Protein AF-A0A8H7BGX3-F1 (afdb_monomer)

Foldseek 3Di:
DDDDPDCPCPVPDPVNVVVVCVVPPCQVVADWDWDADPVGIDIDGDGDDDDPVCPVVVVCCVVVVQVVQQVVLVVCVVVPDAFEAEEEDAQDPDDLVVLLVVLQVSQVCCCVRNVHPFYAYQSHDDPPDDLVRTCPPPPPVSVVSHPGDYYSVD

Sequence (154 aa):
MVWKYTDLFDKKSAIAFGKWCANKVDFIAAHSKRRHGDSGKVSVRSLFVAKEQYIDDIAKKVLDYLPHYQLFVQNLKDEGYNIVGYARKSRKNENDESRIRLLQQMAMRLKERSLVDKIFVSPRANANELMVERDLTKNEDLLKQLSVDGDAQG

Organism: NCBI:txid679940

pLDDT: mean 85.39, std 13.91, range [34.66, 98.0]

Solvent-accessible surface area (backbone atoms only — not comparable to full-atom values): 9533 Å² total; per-residue (Å²): 135,87,83,78,92,71,67,94,58,69,94,53,51,72,65,58,50,51,56,53,43,72,76,74,39,73,71,66,70,39,71,73,45,81,42,81,52,101,92,43,81,42,83,44,64,69,72,93,70,84,55,75,94,46,48,64,59,50,52,47,52,64,66,47,45,58,62,54,50,38,50,52,48,49,53,43,41,75,75,69,50,83,45,74,33,77,48,74,31,56,80,61,95,68,56,66,69,61,50,49,55,51,52,44,51,49,50,50,49,35,41,75,58,59,66,35,78,41,36,31,40,32,78,67,35,54,90,86,57,53,65,89,68,32,57,78,68,77,58,59,80,61,51,77,76,40,97,57,76,38,36,66,74,98

Radius of gyration: 22.88 Å; Cα contacts (8 Å, |Δi|>4): 160; chains: 1; bounding box: 64×31×58 Å

Nearest PDB structures (foldseek):
  7lsw-assembly1_C  TM=2.817E-01  e=1.724E+00  Homo sapiens
  1efa-assembly1_B  TM=2.812E-01  e=6.939E+00  Escherichia coli

Mean predicted aligned error: 11.31 Å

Secondary structure (DSSP, 8-state):
-------TTTT--HHHHHHHHHHH-GGGGSPEEEEEETTEEEEEE------HHHHHHHHHHHHHHHHHHHHHHHHHHHTT---EEEEE--S-S--HHHHHHHHHHHHHHHHHHH--SEEEEETT--TTS-GGGTTSS--HHHHTTSSSSB-TT-

Structure (mmCIF, N/CA/C/O backbone):
data_AF-A0A8H7BGX3-F1
#
_entry.id   AF-A0A8H7BGX3-F1
#
loop_
_atom_site.group_PDB
_atom_site.id
_atom_site.type_symbol
_atom_site.label_atom_id
_atom_site.label_alt_id
_atom_site.label_comp_id
_atom_site.label_asym_id
_atom_site.label_entity_id
_atom_site.label_seq_id
_atom_site.pdbx_PDB_ins_code
_atom_site.Cartn_x
_atom_site.Cartn_y
_atom_site.Cartn_z
_atom_site.occupancy
_atom_site.B_iso_or_equiv
_atom_site.auth_seq_id
_atom_site.auth_comp_id
_atom_site.auth_asym_id
_atom_site.auth_atom_id
_atom_site.pdbx_PDB_model_num
ATOM 1 N N . MET A 1 1 ? 9.965 7.654 -34.696 1.00 34.66 1 MET A N 1
ATOM 2 C CA . MET A 1 1 ? 9.638 8.696 -33.699 1.00 34.66 1 MET A CA 1
ATOM 3 C C . MET A 1 1 ? 9.747 8.040 -32.330 1.00 34.66 1 MET A C 1
ATOM 5 O O . MET A 1 1 ? 8.957 7.154 -32.049 1.00 34.66 1 MET A O 1
ATOM 9 N N . VAL A 1 2 ? 10.791 8.340 -31.552 1.00 35.72 2 VAL A N 1
ATOM 10 C CA . VAL A 1 2 ? 11.011 7.711 -30.235 1.00 35.72 2 VAL A CA 1
ATOM 11 C C . VAL A 1 2 ? 10.202 8.491 -29.205 1.00 35.72 2 VAL A C 1
ATOM 13 O O . VAL A 1 2 ? 10.450 9.679 -29.009 1.00 35.72 2 VAL A O 1
ATOM 16 N N . TRP A 1 3 ? 9.216 7.848 -28.586 1.00 35.06 3 TRP A N 1
ATOM 17 C CA . TRP A 1 3 ? 8.398 8.471 -27.548 1.00 35.06 3 TRP A CA 1
ATOM 18 C C . TRP A 1 3 ? 9.224 8.572 -26.261 1.00 35.06 3 TRP A C 1
ATOM 20 O O . TRP A 1 3 ?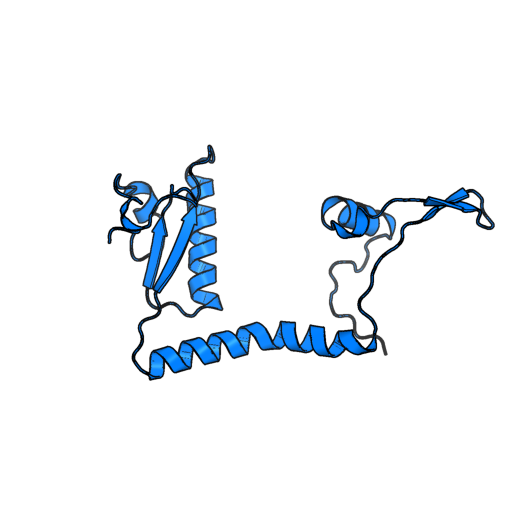 9.715 7.570 -25.742 1.00 35.06 3 TRP A O 1
ATOM 30 N N . LYS A 1 4 ? 9.434 9.796 -25.762 1.00 46.88 4 LYS A N 1
ATOM 31 C CA . LYS A 1 4 ? 10.085 10.023 -24.466 1.00 46.88 4 LYS A CA 1
ATOM 32 C C . LYS A 1 4 ? 9.066 9.779 -23.355 1.00 46.88 4 LYS A C 1
ATOM 34 O O . LYS A 1 4 ? 8.159 10.580 -23.168 1.00 46.88 4 LYS A O 1
ATOM 39 N N . TYR A 1 5 ? 9.248 8.699 -22.601 1.00 53.62 5 TYR A N 1
ATOM 40 C CA . TYR A 1 5 ? 8.380 8.337 -21.473 1.00 53.62 5 TYR A CA 1
ATOM 41 C C . TYR A 1 5 ? 8.696 9.094 -20.167 1.00 53.62 5 TYR A C 1
ATOM 43 O O . TYR A 1 5 ? 7.998 8.912 -19.176 1.00 53.62 5 TYR A O 1
ATOM 51 N N . THR A 1 6 ? 9.759 9.910 -20.127 1.00 54.81 6 THR A N 1
ATOM 52 C CA . THR A 1 6 ? 10.158 10.678 -18.934 1.00 54.81 6 THR A CA 1
ATOM 53 C C . THR A 1 6 ? 11.144 11.803 -19.278 1.00 54.81 6 THR A C 1
ATOM 55 O O . THR A 1 6 ? 11.994 11.639 -20.153 1.00 54.81 6 THR A O 1
ATOM 58 N N . ASP A 1 7 ? 11.070 12.913 -18.542 1.00 69.62 7 ASP A N 1
ATOM 59 C CA . ASP A 1 7 ? 11.972 14.077 -18.580 1.00 69.62 7 ASP A CA 1
ATOM 60 C C . ASP A 1 7 ? 13.032 14.058 -17.457 1.00 69.62 7 ASP A C 1
ATOM 62 O O . ASP A 1 7 ? 13.924 14.901 -17.420 1.00 69.62 7 ASP A O 1
ATOM 66 N N . LEU A 1 8 ? 12.978 13.060 -16.564 1.00 57.84 8 LEU A N 1
ATOM 67 C CA . LEU A 1 8 ? 13.847 12.868 -15.388 1.00 57.84 8 LEU A CA 1
ATOM 68 C C . LEU A 1 8 ? 15.364 13.054 -15.632 1.00 57.84 8 LEU A C 1
ATOM 70 O O . LEU A 1 8 ? 16.118 13.346 -14.696 1.00 57.84 8 LEU A O 1
ATOM 74 N N . PHE A 1 9 ? 15.827 12.885 -16.872 1.00 65.50 9 PHE A N 1
ATOM 75 C CA . PHE A 1 9 ? 17.230 13.045 -17.268 1.00 65.50 9 PHE A CA 1
ATOM 76 C C . PHE A 1 9 ? 17.457 14.074 -18.377 1.00 65.50 9 PHE A C 1
ATOM 78 O O . PHE A 1 9 ? 18.580 14.192 -18.874 1.00 65.50 9 PHE A O 1
ATOM 85 N N . ASP A 1 10 ? 16.442 14.858 -18.736 1.00 70.44 10 ASP A N 1
ATOM 86 C CA . ASP A 1 10 ? 16.641 15.979 -19.640 1.00 70.44 10 ASP A CA 1
ATOM 87 C C . ASP A 1 10 ? 17.635 16.964 -19.002 1.00 70.44 10 ASP A C 1
ATOM 89 O O . ASP A 1 10 ? 17.566 17.298 -17.819 1.00 70.44 10 ASP A O 1
ATOM 93 N N . LYS A 1 11 ? 18.630 17.383 -19.792 1.00 76.94 11 LYS A N 1
ATOM 94 C CA . LYS A 1 11 ? 19.753 18.245 -19.374 1.00 76.94 11 LYS A CA 1
ATOM 95 C C . LYS A 1 11 ? 20.728 17.627 -18.356 1.00 76.94 11 LYS A C 1
ATOM 97 O O . LYS A 1 11 ? 21.623 18.331 -17.888 1.00 76.94 11 LYS A O 1
ATOM 102 N N . LYS A 1 12 ? 20.633 16.332 -18.026 1.00 74.62 12 LYS A N 1
ATOM 103 C CA . LYS A 1 12 ? 21.676 15.659 -17.230 1.00 74.62 12 LYS A CA 1
ATOM 104 C C . LYS A 1 12 ? 22.802 15.145 -18.118 1.00 74.62 12 LYS A C 1
ATOM 106 O O . LYS A 1 12 ? 22.571 14.553 -19.167 1.00 74.62 12 LYS A O 1
ATOM 111 N N . SER A 1 13 ? 24.041 15.333 -17.667 1.00 79.50 13 SER A N 1
ATOM 112 C CA . SER A 1 13 ? 25.196 14.732 -18.331 1.00 79.50 13 SER A CA 1
ATOM 113 C C . SER A 1 13 ? 25.192 13.211 -18.153 1.00 79.50 13 SER A C 1
ATOM 115 O O . SER A 1 13 ? 24.723 12.691 -17.135 1.00 79.50 13 SER A O 1
ATOM 117 N N . ALA A 1 14 ? 25.790 12.492 -19.105 1.00 71.88 14 ALA A N 1
ATOM 118 C CA . ALA A 1 14 ? 25.969 11.041 -19.016 1.00 71.88 14 ALA A CA 1
ATOM 119 C C . ALA A 1 14 ? 26.675 10.616 -17.710 1.00 71.88 14 ALA A C 1
ATOM 121 O O . ALA A 1 14 ? 26.354 9.586 -17.122 1.00 71.88 14 ALA A O 1
ATOM 122 N N . ILE A 1 15 ? 27.585 11.455 -17.202 1.00 73.81 15 ILE A N 1
ATOM 123 C CA . ILE A 1 15 ? 28.288 11.243 -15.929 1.00 73.81 15 ILE A CA 1
ATOM 124 C C . ILE A 1 15 ? 27.316 11.314 -14.743 1.00 73.81 15 ILE A C 1
ATOM 126 O O . ILE A 1 15 ? 27.363 10.467 -13.850 1.00 73.81 15 ILE A O 1
ATOM 130 N N . ALA A 1 16 ? 26.429 12.312 -14.717 1.00 75.56 16 ALA A N 1
ATOM 131 C CA . ALA A 1 16 ? 25.437 12.464 -13.654 1.00 75.56 16 ALA A CA 1
ATOM 132 C C . ALA A 1 16 ? 24.422 11.311 -13.661 1.00 75.56 16 ALA A C 1
ATOM 134 O O . ALA A 1 16 ? 24.071 10.796 -12.598 1.00 75.56 16 ALA A O 1
ATOM 135 N N . PHE A 1 17 ? 24.006 10.869 -14.851 1.00 75.62 17 PHE A N 1
ATOM 136 C CA . PHE A 1 17 ? 23.173 9.679 -15.018 1.00 75.62 17 PHE A CA 1
ATOM 137 C C . PHE A 1 17 ? 23.876 8.418 -14.498 1.00 75.62 17 PHE A C 1
ATOM 139 O O . PHE A 1 17 ? 23.301 7.689 -13.693 1.00 75.62 17 PHE A O 1
ATOM 146 N N . GLY A 1 18 ? 25.145 8.206 -14.867 1.00 69.94 18 GLY A N 1
ATOM 147 C CA . GLY A 1 18 ? 25.945 7.069 -14.403 1.00 69.94 18 GLY A CA 1
ATOM 148 C C . GLY A 1 18 ? 26.108 7.022 -12.880 1.00 69.94 18 GLY A C 1
ATOM 149 O O . GLY A 1 18 ? 25.961 5.960 -12.278 1.00 69.94 18 GLY A O 1
ATOM 150 N N . LYS A 1 19 ? 26.331 8.176 -12.233 1.00 76.19 19 LYS A N 1
ATOM 151 C CA . LYS A 1 19 ? 26.385 8.277 -10.762 1.00 76.19 19 LYS A CA 1
ATOM 152 C C . LYS A 1 19 ? 25.042 7.964 -10.098 1.00 76.19 19 LYS A C 1
ATOM 154 O O . LYS A 1 19 ? 25.017 7.293 -9.072 1.00 76.19 19 LYS A O 1
ATOM 159 N N . TRP A 1 20 ? 23.932 8.443 -10.663 1.00 78.25 20 TRP A N 1
ATOM 160 C CA . TRP A 1 20 ? 22.590 8.151 -10.146 1.00 78.25 20 TRP A CA 1
ATOM 161 C C . TRP A 1 20 ? 22.282 6.652 -10.223 1.00 78.25 20 TRP A C 1
ATOM 163 O O . TRP A 1 20 ? 21.890 6.036 -9.234 1.00 78.25 20 TRP A O 1
ATOM 173 N N . CYS A 1 21 ? 22.564 6.069 -11.384 1.00 67.31 21 CYS A N 1
ATOM 174 C CA . CYS A 1 21 ? 22.440 4.654 -11.686 1.00 67.31 21 CYS A CA 1
ATOM 175 C C . CYS A 1 21 ? 23.218 3.765 -10.698 1.00 67.31 21 CYS A C 1
ATOM 177 O O . CYS A 1 21 ? 22.651 2.841 -10.118 1.00 67.31 21 CYS A O 1
ATOM 179 N N . ALA A 1 22 ? 24.489 4.086 -10.436 1.00 66.50 22 ALA A N 1
ATOM 180 C CA . ALA A 1 22 ? 25.347 3.326 -9.523 1.00 66.50 22 ALA A CA 1
ATOM 181 C C . ALA A 1 22 ? 24.827 3.247 -8.075 1.00 66.50 22 ALA A C 1
ATOM 183 O O . ALA A 1 22 ? 25.159 2.304 -7.366 1.00 66.50 22 ALA A O 1
ATOM 184 N N . ASN A 1 23 ? 24.009 4.210 -7.641 1.00 67.12 23 ASN A N 1
ATOM 185 C CA . ASN A 1 23 ? 23.514 4.286 -6.264 1.00 67.12 23 ASN A CA 1
ATOM 186 C C . ASN A 1 23 ? 22.107 3.701 -6.072 1.00 67.12 23 ASN A C 1
ATOM 188 O O . ASN A 1 23 ? 21.634 3.631 -4.937 1.00 67.12 23 ASN A O 1
ATOM 192 N N . LYS A 1 24 ? 21.388 3.388 -7.156 1.00 66.56 24 LYS A N 1
ATOM 193 C CA . LYS A 1 24 ? 19.946 3.094 -7.096 1.00 66.56 24 LYS A CA 1
ATOM 194 C C . LYS A 1 24 ? 19.513 1.845 -7.849 1.00 66.56 24 LYS A C 1
ATOM 196 O O . LYS A 1 24 ? 18.344 1.487 -7.753 1.00 66.56 24 LYS A O 1
ATOM 201 N N . VAL A 1 25 ? 20.409 1.213 -8.603 1.00 64.12 25 VAL A N 1
ATOM 202 C CA . VAL A 1 25 ? 20.014 0.218 -9.596 1.00 64.12 25 VAL A CA 1
ATOM 203 C C . VAL A 1 25 ? 20.898 -1.029 -9.523 1.00 64.12 25 VAL A C 1
ATOM 205 O O . VAL A 1 25 ? 22.012 -1.050 -10.046 1.00 64.12 25 VAL A O 1
ATOM 208 N N . ASP A 1 26 ? 20.377 -2.094 -8.910 1.00 59.84 26 ASP A N 1
ATOM 209 C CA . ASP A 1 26 ? 21.125 -3.331 -8.631 1.00 59.84 26 ASP A CA 1
ATOM 210 C C . ASP A 1 26 ? 21.594 -4.077 -9.888 1.00 59.84 26 ASP A C 1
ATOM 212 O O . ASP A 1 26 ? 22.623 -4.748 -9.856 1.00 59.84 26 ASP A O 1
ATOM 216 N N . PHE A 1 27 ? 20.936 -3.915 -11.042 1.00 59.03 27 PHE A N 1
ATOM 217 C CA . PHE A 1 27 ? 21.410 -4.544 -12.284 1.00 59.03 27 PHE A CA 1
ATOM 218 C C . PHE A 1 27 ? 22.743 -3.963 -12.793 1.00 59.03 27 PHE A C 1
ATOM 220 O O . PHE A 1 27 ? 23.384 -4.541 -13.669 1.00 59.03 27 PHE A O 1
ATOM 227 N N . ILE A 1 28 ? 23.204 -2.845 -12.221 1.00 57.41 28 ILE A N 1
ATOM 228 C CA . ILE A 1 28 ? 24.523 -2.262 -12.491 1.00 57.41 28 ILE A CA 1
ATOM 229 C C . ILE A 1 28 ? 25.610 -2.910 -11.625 1.00 57.41 28 ILE A C 1
ATOM 231 O O . ILE A 1 28 ? 26.793 -2.755 -11.934 1.00 57.41 28 ILE A O 1
ATOM 235 N N . ALA A 1 29 ? 25.249 -3.713 -10.619 1.00 59.50 29 ALA A N 1
ATOM 236 C CA . ALA A 1 29 ? 26.184 -4.552 -9.869 1.00 59.50 29 ALA A CA 1
ATOM 237 C C . ALA A 1 29 ? 26.754 -5.722 -10.699 1.00 59.50 29 ALA A C 1
ATOM 239 O O . ALA A 1 29 ? 27.631 -6.442 -10.222 1.00 59.50 29 ALA A O 1
ATOM 240 N N . ALA A 1 30 ? 26.309 -5.900 -11.951 1.00 65.56 30 ALA A N 1
ATOM 241 C CA . ALA A 1 30 ? 26.897 -6.856 -12.880 1.00 65.56 30 ALA A CA 1
ATOM 242 C C . ALA A 1 30 ? 28.424 -6.672 -12.987 1.00 65.56 30 ALA A C 1
ATOM 244 O O . ALA A 1 30 ? 28.933 -5.552 -13.135 1.00 65.56 30 ALA A O 1
ATOM 245 N N . HIS A 1 31 ? 29.163 -7.786 -12.921 1.00 64.88 31 HIS A N 1
ATOM 246 C CA . HIS A 1 31 ? 30.625 -7.781 -12.925 1.00 64.88 31 HIS A CA 1
ATOM 247 C C . HIS A 1 31 ? 31.190 -6.978 -14.105 1.00 64.88 31 HIS A C 1
ATOM 249 O O . HIS A 1 31 ? 30.857 -7.203 -15.271 1.00 64.88 31 HIS A O 1
ATOM 255 N N . SER A 1 32 ? 32.086 -6.043 -13.783 1.00 72.12 32 SER A N 1
ATOM 256 C CA . SER A 1 32 ? 32.795 -5.237 -14.779 1.00 72.12 32 SER A CA 1
ATOM 257 C C . SER A 1 32 ? 33.939 -6.039 -15.393 1.00 72.12 32 SER A C 1
ATOM 259 O O . SER A 1 32 ? 34.708 -6.669 -14.671 1.00 72.12 32 SER A O 1
ATOM 261 N N . LYS A 1 33 ? 34.094 -5.980 -16.716 1.00 76.69 33 LYS A N 1
ATOM 262 C CA . LYS A 1 33 ? 35.244 -6.527 -17.451 1.00 76.69 33 LYS A CA 1
ATOM 263 C C . LYS A 1 33 ? 35.967 -5.388 -18.168 1.00 76.69 33 LYS A C 1
ATOM 265 O O . LYS A 1 33 ? 35.335 -4.423 -18.580 1.00 76.69 33 LYS A O 1
ATOM 270 N N . ARG A 1 34 ? 37.290 -5.472 -18.334 1.00 77.19 34 ARG A N 1
ATOM 271 C CA . ARG A 1 34 ? 38.040 -4.499 -19.150 1.00 77.19 34 ARG A CA 1
ATOM 272 C C . ARG A 1 34 ? 38.090 -4.972 -20.602 1.00 77.19 34 ARG A C 1
ATOM 274 O O . ARG A 1 34 ? 38.438 -6.122 -20.850 1.00 77.19 34 ARG A O 1
ATOM 281 N N . ARG A 1 35 ? 37.775 -4.087 -21.547 1.00 77.31 35 ARG A N 1
ATOM 282 C CA . ARG A 1 35 ? 37.972 -4.292 -22.990 1.00 77.31 35 ARG A CA 1
ATOM 283 C C . ARG A 1 35 ? 38.894 -3.211 -23.547 1.00 77.31 35 ARG A C 1
ATOM 285 O O . ARG A 1 35 ? 38.913 -2.096 -23.039 1.00 77.31 35 ARG A O 1
ATOM 292 N N . HIS A 1 36 ? 39.678 -3.551 -24.564 1.00 69.75 36 HIS A N 1
ATOM 293 C CA . HIS A 1 36 ? 40.451 -2.566 -25.320 1.00 69.75 36 HIS A CA 1
ATOM 294 C C . HIS A 1 36 ? 39.533 -1.940 -26.376 1.00 69.75 36 HIS A C 1
ATOM 296 O O . HIS A 1 36 ? 38.865 -2.679 -27.096 1.00 69.75 36 HIS A O 1
ATOM 302 N N . GLY A 1 37 ? 39.459 -0.614 -26.419 1.00 70.00 37 GLY A N 1
ATOM 303 C CA . GLY A 1 37 ? 38.850 0.150 -27.508 1.00 70.00 37 GLY A CA 1
ATOM 304 C C . GLY A 1 37 ? 39.894 1.039 -28.185 1.00 70.00 37 GLY A C 1
ATOM 305 O O . GLY A 1 37 ? 41.037 1.095 -27.729 1.00 70.00 37 GLY A O 1
ATOM 306 N N . ASP A 1 38 ? 39.490 1.759 -29.231 1.00 71.06 38 ASP A N 1
ATOM 307 C CA . ASP A 1 38 ? 40.386 2.591 -30.058 1.00 71.06 38 ASP A CA 1
ATOM 308 C C . ASP A 1 38 ? 41.128 3.687 -29.274 1.00 71.06 38 ASP A C 1
ATOM 310 O O . ASP A 1 38 ? 42.215 4.107 -29.656 1.00 71.06 38 ASP A O 1
ATOM 314 N N . SER A 1 39 ? 40.573 4.127 -28.143 1.00 73.00 39 SER A N 1
ATOM 315 C CA . SER A 1 39 ? 41.142 5.147 -27.253 1.00 73.00 39 SER A CA 1
ATOM 316 C C . SER A 1 39 ? 41.747 4.577 -25.957 1.00 73.00 39 SER A C 1
ATOM 318 O O . SER A 1 39 ? 42.047 5.327 -25.027 1.00 73.00 39 SER A O 1
ATOM 320 N N . GLY A 1 40 ? 41.939 3.253 -25.877 1.00 77.81 40 GLY A N 1
ATOM 321 C CA . GLY A 1 40 ? 42.574 2.559 -24.753 1.00 77.81 40 GLY A CA 1
ATOM 322 C C . GLY A 1 40 ? 41.658 1.578 -24.009 1.00 77.81 40 GLY A C 1
ATOM 323 O O . GLY A 1 40 ? 40.630 1.125 -24.509 1.00 77.81 40 GLY A O 1
ATOM 324 N N . LYS A 1 41 ? 42.044 1.187 -22.786 1.00 76.75 41 LYS A N 1
ATOM 325 C CA . LYS A 1 41 ? 41.288 0.207 -21.980 1.00 76.75 41 LYS A CA 1
ATOM 326 C C . LYS A 1 41 ? 40.044 0.849 -21.355 1.00 76.75 41 LYS A C 1
ATOM 328 O O . LYS A 1 41 ? 40.164 1.660 -20.442 1.00 76.75 41 LYS A O 1
ATOM 333 N N . VAL A 1 42 ? 38.861 0.397 -21.765 1.00 80.06 42 VAL A N 1
ATOM 334 C CA . VAL A 1 42 ? 37.558 0.838 -21.247 1.00 80.06 42 VAL A CA 1
ATOM 335 C C . VAL A 1 42 ? 36.937 -0.257 -20.369 1.00 80.06 42 VAL A C 1
ATOM 337 O O . VAL A 1 42 ? 37.048 -1.454 -20.647 1.00 80.06 42 VAL A O 1
ATOM 340 N N . SER A 1 43 ? 36.296 0.139 -19.269 1.00 77.88 43 SER A N 1
ATOM 341 C CA . SER A 1 43 ? 35.531 -0.769 -18.404 1.00 77.88 43 SER A CA 1
ATOM 342 C C . SER A 1 43 ? 34.125 -0.971 -18.971 1.00 77.88 43 SER A C 1
ATOM 344 O O . SER A 1 43 ? 33.425 0.004 -19.228 1.00 77.88 43 SER A O 1
ATOM 346 N N . VAL A 1 44 ? 33.704 -2.222 -19.154 1.00 76.69 44 VAL A N 1
ATOM 347 C CA . VAL A 1 44 ? 32.393 -2.603 -19.702 1.00 76.69 44 VAL A CA 1
ATOM 348 C C . VAL A 1 44 ? 31.635 -3.516 -18.734 1.00 76.69 44 VAL A C 1
ATOM 350 O O . VAL A 1 44 ? 32.244 -4.241 -17.947 1.00 76.69 44 VAL A O 1
ATOM 353 N N . ARG A 1 45 ? 30.299 -3.505 -18.793 1.00 74.25 45 ARG A N 1
ATOM 354 C CA . ARG A 1 45 ? 29.405 -4.374 -18.003 1.00 74.25 45 ARG A CA 1
ATOM 355 C C . ARG A 1 45 ? 28.363 -5.007 -18.916 1.00 74.25 45 ARG A C 1
ATOM 357 O O . ARG A 1 45 ? 27.948 -4.392 -19.893 1.00 74.25 45 ARG A O 1
ATOM 364 N N . SER A 1 46 ? 27.957 -6.234 -18.608 1.00 72.81 46 SER A N 1
ATOM 365 C CA . SER A 1 46 ? 26.834 -6.885 -19.288 1.00 72.81 46 SER A CA 1
ATOM 366 C C . SER A 1 46 ? 25.535 -6.476 -18.605 1.00 72.81 46 SER A C 1
ATOM 368 O O . SER A 1 46 ? 25.427 -6.602 -17.388 1.00 72.81 46 SER A O 1
ATOM 370 N N . LEU A 1 47 ? 24.576 -5.977 -19.380 1.00 70.88 47 LEU A N 1
ATOM 371 C CA . LEU A 1 47 ? 23.253 -5.593 -18.898 1.00 70.88 47 LEU A CA 1
ATOM 372 C C . LEU A 1 47 ? 22.210 -6.462 -19.595 1.00 70.88 47 LEU A C 1
ATOM 374 O O . LEU A 1 47 ? 22.255 -6.626 -20.814 1.00 70.88 47 LEU A O 1
ATOM 378 N N . PHE A 1 48 ? 21.269 -6.997 -18.823 1.00 74.50 48 PHE A N 1
ATOM 379 C CA . PHE A 1 48 ? 20.077 -7.624 -19.376 1.00 74.50 48 PHE A CA 1
ATOM 380 C C . PHE A 1 48 ? 19.037 -6.533 -19.594 1.00 74.50 48 PHE A C 1
ATOM 382 O O . PHE A 1 48 ? 18.633 -5.857 -18.650 1.00 74.50 48 PHE A O 1
ATOM 389 N N . VAL A 1 49 ? 18.636 -6.344 -20.845 1.00 79.75 49 VAL A N 1
ATOM 390 C CA . VAL A 1 49 ? 17.603 -5.382 -21.231 1.00 79.75 49 VAL A CA 1
ATOM 391 C C . VAL A 1 49 ? 16.389 -6.172 -21.705 1.00 79.75 49 VAL A C 1
ATOM 393 O O . VAL A 1 49 ? 16.539 -7.221 -22.338 1.00 79.75 49 VAL A O 1
ATOM 396 N N . ALA A 1 50 ? 15.188 -5.693 -21.376 1.00 80.81 50 ALA A N 1
ATOM 397 C CA . ALA A 1 50 ? 13.963 -6.256 -21.926 1.00 80.81 50 ALA A CA 1
ATOM 398 C C . ALA A 1 50 ? 14.032 -6.208 -23.461 1.00 80.81 50 ALA A C 1
ATOM 400 O O . ALA A 1 50 ? 14.395 -5.182 -24.035 1.00 80.81 50 ALA A O 1
ATOM 401 N N . LYS A 1 51 ? 13.719 -7.325 -24.127 1.00 85.38 51 LYS A N 1
ATOM 402 C CA . LYS A 1 51 ? 13.684 -7.359 -25.596 1.00 85.38 51 LYS A CA 1
ATOM 403 C C . LYS A 1 51 ? 12.607 -6.393 -26.090 1.00 85.38 51 LYS A C 1
ATOM 405 O O . LYS A 1 51 ? 11.538 -6.349 -25.487 1.00 85.38 51 LYS A O 1
ATOM 410 N N . GLU A 1 52 ? 12.863 -5.692 -27.195 1.00 90.44 52 GLU A N 1
ATOM 411 C CA . GLU A 1 52 ? 11.943 -4.683 -27.754 1.00 90.44 52 GLU A CA 1
ATOM 412 C C . GLU A 1 52 ? 10.514 -5.209 -27.911 1.00 90.44 52 GLU A C 1
ATOM 414 O O . GLU A 1 52 ? 9.570 -4.558 -27.479 1.00 90.44 52 GLU A O 1
ATOM 419 N N . GLN A 1 53 ? 10.371 -6.447 -28.391 1.00 91.75 53 GLN A N 1
ATOM 420 C CA . GLN A 1 53 ? 9.087 -7.142 -28.544 1.00 91.75 53 GLN A CA 1
ATOM 421 C C . GLN A 1 53 ? 8.245 -7.272 -27.257 1.00 91.75 53 GLN A C 1
ATOM 423 O O . GLN A 1 53 ? 7.068 -7.601 -27.343 1.00 91.75 53 GLN A O 1
ATOM 428 N N . TYR A 1 54 ? 8.827 -7.063 -26.070 1.00 89.75 54 TYR A N 1
ATOM 429 C CA . TYR A 1 54 ? 8.126 -7.124 -24.782 1.00 89.75 54 TYR A CA 1
ATOM 430 C C . TYR A 1 54 ? 7.928 -5.754 -24.126 1.00 89.75 54 TYR A C 1
ATOM 432 O O . TYR A 1 54 ? 7.222 -5.674 -23.124 1.00 89.75 54 TYR A O 1
ATOM 440 N N . ILE A 1 55 ? 8.550 -4.687 -24.639 1.00 89.44 55 ILE A N 1
ATOM 441 C CA . ILE A 1 55 ? 8.513 -3.366 -23.992 1.00 89.44 55 ILE A CA 1
ATOM 442 C C . ILE A 1 55 ? 7.078 -2.843 -23.921 1.00 89.44 55 ILE A C 1
ATOM 444 O O . ILE A 1 55 ? 6.643 -2.430 -22.847 1.00 89.44 55 ILE A O 1
ATOM 448 N N . ASP A 1 56 ? 6.336 -2.926 -25.024 1.00 91.06 56 ASP A N 1
ATOM 449 C CA . ASP A 1 56 ? 4.968 -2.406 -25.099 1.00 91.06 56 ASP A CA 1
ATOM 450 C C . ASP A 1 56 ? 4.006 -3.181 -24.187 1.00 91.06 56 ASP A C 1
ATOM 452 O O . ASP A 1 56 ? 3.198 -2.577 -23.482 1.00 91.06 56 ASP A O 1
ATOM 456 N N . ASP A 1 57 ? 4.128 -4.511 -24.129 1.00 92.31 57 ASP A N 1
ATOM 457 C CA . ASP A 1 57 ? 3.323 -5.353 -23.232 1.00 92.31 57 ASP A CA 1
ATOM 458 C C . ASP A 1 57 ? 3.622 -5.056 -21.755 1.00 92.31 57 ASP A C 1
ATOM 460 O O . ASP A 1 57 ? 2.707 -4.929 -20.940 1.00 92.31 57 ASP A O 1
ATOM 464 N N . ILE A 1 58 ? 4.900 -4.881 -21.401 1.00 89.75 58 ILE A N 1
ATOM 465 C CA . ILE A 1 58 ? 5.300 -4.495 -20.042 1.00 89.75 58 ILE A CA 1
ATOM 466 C C . ILE A 1 58 ? 4.747 -3.109 -19.698 1.00 89.75 58 ILE A C 1
ATOM 468 O O . ILE A 1 58 ? 4.164 -2.939 -18.627 1.00 89.75 58 ILE A O 1
ATOM 472 N N . ALA A 1 59 ? 4.905 -2.128 -20.591 1.00 91.94 59 ALA A N 1
ATOM 473 C CA . ALA A 1 59 ? 4.408 -0.772 -20.381 1.00 91.94 59 ALA A CA 1
ATOM 474 C C . ALA A 1 59 ? 2.889 -0.770 -20.177 1.00 91.94 59 ALA A C 1
ATOM 476 O O . ALA A 1 59 ? 2.401 -0.187 -19.209 1.00 91.94 59 ALA A O 1
ATOM 477 N N . LYS A 1 60 ? 2.158 -1.503 -21.024 1.00 93.25 60 LYS A N 1
ATOM 478 C CA . LYS A 1 60 ? 0.713 -1.683 -20.898 1.00 93.25 60 LYS A CA 1
ATOM 479 C C . LYS A 1 60 ? 0.337 -2.294 -19.549 1.00 93.25 60 LYS A C 1
ATOM 481 O O . LYS A 1 60 ? -0.467 -1.718 -18.830 1.00 93.25 60 LYS A O 1
ATOM 486 N N . LYS A 1 61 ? 0.969 -3.400 -19.146 1.00 93.00 61 LYS A N 1
ATOM 487 C CA . LYS A 1 61 ? 0.707 -4.041 -17.844 1.00 93.00 61 LYS A CA 1
ATOM 488 C C . LYS A 1 61 ? 0.954 -3.106 -16.661 1.00 93.00 61 LYS A C 1
ATOM 490 O O . LYS A 1 61 ? 0.199 -3.148 -15.696 1.00 93.00 61 LYS A O 1
ATOM 495 N N . VAL A 1 62 ? 1.991 -2.269 -16.720 1.00 92.25 62 VAL A N 1
ATOM 496 C CA . VAL A 1 62 ? 2.287 -1.286 -15.665 1.00 92.25 62 VAL A CA 1
ATOM 497 C C . VAL A 1 62 ? 1.202 -0.212 -15.585 1.00 92.25 62 VAL A C 1
ATOM 499 O O . VAL A 1 62 ? 0.769 0.120 -14.481 1.00 92.25 62 VAL A O 1
ATOM 502 N N . LEU A 1 63 ? 0.764 0.318 -16.731 1.00 93.69 63 LEU A N 1
ATOM 503 C CA . LEU A 1 63 ? -0.276 1.348 -16.800 1.00 93.69 63 LEU A CA 1
ATOM 504 C C . LEU A 1 63 ? -1.644 0.805 -16.371 1.00 93.69 63 LEU A C 1
ATOM 506 O O . LEU A 1 63 ? -2.341 1.441 -15.582 1.00 93.69 63 LEU A O 1
ATOM 510 N N . ASP A 1 64 ? -1.981 -0.398 -16.827 1.00 94.69 64 ASP A N 1
ATOM 511 C CA . ASP A 1 64 ? -3.289 -1.016 -16.619 1.00 94.69 64 ASP A CA 1
ATOM 512 C C . ASP A 1 64 ? -3.441 -1.629 -15.215 1.00 94.69 64 ASP A C 1
ATOM 514 O O . ASP A 1 64 ? -4.561 -1.830 -14.746 1.00 94.69 64 ASP A O 1
ATOM 518 N N . TYR A 1 65 ? -2.336 -1.910 -14.507 1.00 95.06 65 TYR A N 1
ATOM 519 C CA . TYR A 1 65 ? -2.372 -2.568 -13.195 1.00 95.06 65 TYR A CA 1
ATOM 520 C C . TYR A 1 65 ? -3.251 -1.828 -12.183 1.00 95.06 65 TYR A C 1
ATOM 522 O O . TYR A 1 65 ? -4.096 -2.443 -11.534 1.00 95.06 65 TYR A O 1
ATOM 530 N N . LEU A 1 66 ? -3.038 -0.517 -12.010 1.00 94.81 66 LEU A N 1
ATOM 531 C CA . LEU A 1 66 ? -3.739 0.239 -10.972 1.00 94.81 66 LEU A CA 1
ATOM 532 C C . LEU A 1 66 ? -5.243 0.377 -11.274 1.00 94.81 66 LEU A C 1
ATOM 534 O O . LEU A 1 66 ? -6.021 0.039 -10.380 1.00 94.81 66 LEU A O 1
ATOM 538 N N . PRO A 1 67 ? -5.672 0.786 -12.487 1.00 96.88 67 PRO A N 1
ATOM 539 C CA . PRO A 1 67 ? -7.090 0.827 -12.838 1.00 96.88 67 PRO A CA 1
ATOM 540 C C . PRO A 1 67 ? -7.786 -0.530 -12.690 1.00 96.88 67 PRO A C 1
ATOM 542 O O . PRO A 1 67 ? -8.861 -0.603 -12.100 1.00 96.88 67 PRO A O 1
ATOM 545 N N . HIS A 1 68 ? -7.167 -1.620 -13.161 1.00 97.25 68 HIS A N 1
ATOM 546 C CA . HIS A 1 68 ? -7.757 -2.956 -13.039 1.00 97.25 68 HIS A CA 1
ATOM 547 C C . HIS A 1 68 ? -7.873 -3.414 -11.585 1.00 97.25 68 HIS A C 1
ATOM 549 O O . HIS A 1 68 ? -8.886 -3.994 -11.202 1.00 97.25 68 HIS A O 1
ATOM 555 N N . TYR A 1 69 ? -6.861 -3.137 -10.761 1.00 96.62 69 TYR A N 1
ATOM 556 C CA . TYR A 1 69 ? -6.906 -3.472 -9.343 1.00 96.62 69 TYR A CA 1
ATOM 557 C C . TYR A 1 69 ? -7.986 -2.675 -8.598 1.00 96.62 69 TYR A C 1
ATOM 559 O O . TYR A 1 69 ? -8.727 -3.247 -7.805 1.00 96.62 69 TYR A O 1
ATOM 567 N N . GLN A 1 70 ? -8.126 -1.378 -8.879 1.00 97.19 70 GLN A N 1
ATOM 568 C CA . GLN A 1 70 ? -9.188 -0.559 -8.288 1.00 97.19 70 GLN A CA 1
ATOM 569 C C . GLN A 1 70 ? -10.582 -1.023 -8.723 1.00 97.19 70 GLN A C 1
ATOM 571 O O . GLN A 1 70 ? -11.474 -1.094 -7.882 1.00 97.19 70 GLN A O 1
ATOM 576 N N . LEU A 1 71 ? -10.761 -1.395 -9.996 1.00 97.75 71 LEU A N 1
ATOM 577 C CA . LEU A 1 71 ? -12.017 -1.963 -10.491 1.00 97.75 71 LEU A CA 1
ATOM 578 C C . LEU A 1 71 ? -12.359 -3.277 -9.780 1.00 97.75 71 LEU A C 1
ATOM 580 O O . LEU A 1 71 ? -13.491 -3.468 -9.353 1.00 97.75 71 LEU A O 1
ATOM 584 N N . PHE A 1 72 ? -11.374 -4.159 -9.597 1.00 97.25 72 PHE A N 1
ATOM 585 C CA . PHE A 1 72 ? -11.553 -5.390 -8.829 1.00 97.25 72 PHE A CA 1
ATOM 586 C C . PHE A 1 72 ? -12.020 -5.110 -7.393 1.00 97.25 72 PHE A C 1
ATOM 588 O O . PHE A 1 72 ? -12.982 -5.719 -6.933 1.00 97.25 72 PHE A O 1
ATOM 595 N N . VAL A 1 73 ? -11.379 -4.165 -6.699 1.00 97.62 73 VAL A N 1
ATOM 596 C CA . VAL A 1 73 ? -11.785 -3.778 -5.340 1.00 97.62 73 VAL A CA 1
ATOM 597 C C . VAL A 1 73 ? -13.197 -3.190 -5.323 1.00 97.62 73 VAL A C 1
ATOM 599 O O . VAL A 1 73 ? 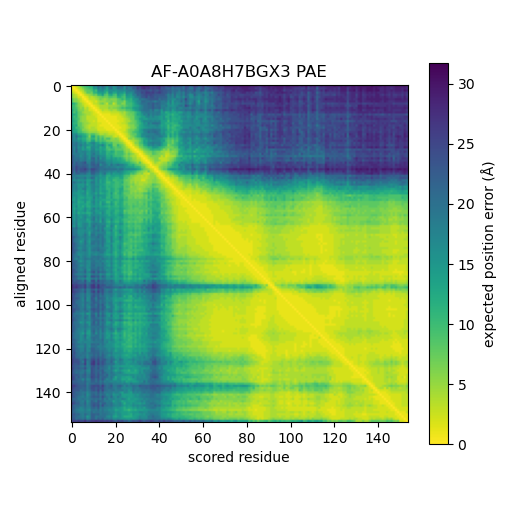-13.966 -3.499 -4.418 1.00 97.62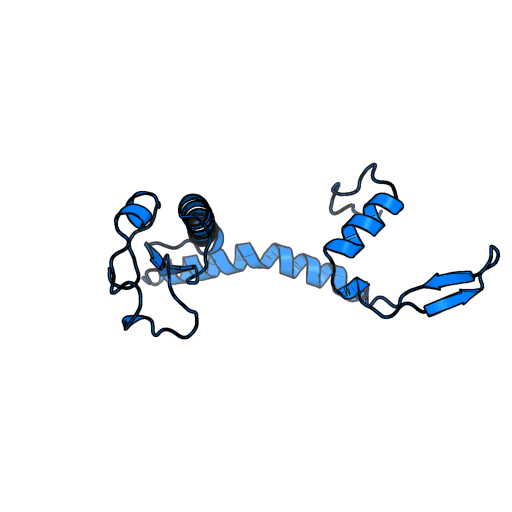 73 VAL A O 1
ATOM 602 N N . GLN A 1 74 ? -13.554 -2.362 -6.306 1.00 97.69 74 GLN A N 1
ATOM 603 C CA . GLN A 1 74 ? -14.896 -1.788 -6.391 1.00 97.69 74 GLN A CA 1
ATOM 604 C C . GLN A 1 74 ? -15.960 -2.875 -6.582 1.00 97.69 74 GLN A C 1
ATOM 606 O O . GLN A 1 74 ? -16.958 -2.859 -5.873 1.00 97.69 74 GLN A O 1
ATOM 611 N N . ASN A 1 75 ? -15.709 -3.864 -7.443 1.00 98.00 75 ASN A N 1
ATOM 612 C CA . ASN A 1 75 ? -16.628 -4.989 -7.632 1.00 98.00 75 ASN A CA 1
ATOM 613 C C . ASN A 1 75 ? -16.849 -5.769 -6.325 1.00 98.00 75 ASN A C 1
ATOM 615 O O . ASN A 1 75 ? -17.982 -6.112 -6.006 1.00 98.00 75 ASN A O 1
ATOM 619 N N . LEU A 1 76 ? -15.797 -5.986 -5.522 1.00 97.62 76 LEU A N 1
ATOM 620 C CA . LEU A 1 76 ? -15.948 -6.604 -4.197 1.00 97.62 76 LEU A CA 1
ATOM 621 C C . LEU A 1 76 ? -16.857 -5.773 -3.281 1.00 97.62 76 LEU A C 1
ATOM 623 O O . LEU A 1 76 ? -17.676 -6.321 -2.547 1.00 97.62 76 LEU A O 1
ATOM 627 N N . LYS A 1 77 ? -16.745 -4.445 -3.318 1.00 97.44 77 LYS A N 1
ATOM 628 C CA . LYS A 1 77 ? -17.634 -3.576 -2.537 1.00 97.44 77 LYS A CA 1
ATOM 629 C C . LYS A 1 77 ? -19.076 -3.642 -3.013 1.00 97.44 77 LYS A C 1
ATOM 631 O O . LYS A 1 77 ? -19.981 -3.671 -2.183 1.00 97.44 77 LYS A O 1
ATOM 636 N N . ASP A 1 78 ? -19.284 -3.698 -4.322 1.00 97.75 78 ASP A N 1
ATOM 637 C CA . ASP A 1 78 ? -20.613 -3.810 -4.924 1.00 97.75 78 ASP A CA 1
ATOM 638 C C . ASP A 1 78 ? -21.274 -5.161 -4.575 1.00 97.75 78 ASP A C 1
ATOM 640 O O . ASP A 1 78 ? -22.491 -5.238 -4.416 1.00 97.75 78 ASP A O 1
ATOM 644 N N . GLU A 1 79 ? -20.473 -6.209 -4.354 1.00 97.88 79 GLU A N 1
ATOM 645 C CA . GLU A 1 79 ? -20.900 -7.506 -3.801 1.00 97.88 79 GLU A CA 1
ATOM 646 C C . GLU A 1 79 ? -21.170 -7.476 -2.280 1.00 97.88 79 GLU A C 1
ATOM 648 O O . GLU A 1 79 ? -21.634 -8.463 -1.707 1.00 97.88 79 GLU A O 1
ATOM 653 N N . GLY A 1 80 ? -20.915 -6.347 -1.613 1.00 97.62 80 GLY A N 1
ATOM 654 C CA . GLY A 1 80 ? -21.172 -6.140 -0.186 1.00 97.62 80 GLY A CA 1
ATOM 655 C C . GLY A 1 80 ? -19.983 -6.424 0.737 1.00 97.62 80 GLY A C 1
ATOM 656 O O . GLY A 1 80 ? -20.161 -6.462 1.957 1.00 97.62 80 GLY A O 1
ATOM 657 N N . TYR A 1 81 ? -18.772 -6.619 0.203 1.00 97.31 81 TYR A N 1
ATOM 658 C CA . TYR A 1 81 ? -17.571 -6.781 1.024 1.00 97.31 81 TYR A CA 1
ATOM 659 C C . TYR A 1 81 ? -17.040 -5.435 1.535 1.00 97.31 81 TYR A C 1
ATOM 661 O O . TYR A 1 81 ? -16.902 -4.472 0.786 1.00 97.31 81 TYR A O 1
ATOM 669 N N . ASN A 1 82 ? -16.639 -5.404 2.809 1.00 96.19 82 ASN A N 1
ATOM 670 C CA . ASN A 1 82 ? -15.883 -4.290 3.382 1.00 96.19 82 ASN A CA 1
ATOM 671 C C . ASN A 1 82 ? -14.382 -4.533 3.233 1.00 96.19 82 ASN A C 1
ATOM 673 O O . ASN A 1 82 ? -13.861 -5.574 3.643 1.00 96.19 82 ASN A O 1
ATOM 677 N N . ILE A 1 83 ? -13.673 -3.545 2.702 1.00 97.25 83 ILE A N 1
ATOM 678 C CA . ILE A 1 83 ? -12.249 -3.649 2.407 1.00 97.25 83 ILE A CA 1
ATOM 679 C C . ILE A 1 83 ? -11.454 -2.995 3.531 1.00 97.25 83 ILE A C 1
ATOM 681 O O . ILE A 1 83 ? -11.458 -1.774 3.703 1.00 97.25 83 ILE A O 1
ATOM 685 N N . VAL A 1 84 ? -10.731 -3.815 4.289 1.00 96.44 84 VAL A N 1
ATOM 686 C CA . VAL A 1 84 ? -9.905 -3.357 5.410 1.00 96.44 84 VAL A CA 1
ATOM 687 C C . VAL A 1 84 ? -8.439 -3.289 4.992 1.00 96.44 84 VAL A C 1
ATOM 689 O O . VAL A 1 84 ? -7.815 -4.292 4.650 1.00 96.44 84 VAL A O 1
ATOM 692 N N . GLY A 1 85 ? -7.874 -2.086 5.036 1.00 96.12 85 GLY A N 1
ATOM 693 C CA . GLY A 1 85 ? -6.454 -1.836 4.854 1.00 96.12 85 GLY A CA 1
ATOM 694 C C . GLY A 1 85 ? -5.685 -2.024 6.153 1.00 96.12 85 GLY A C 1
ATOM 695 O O . GLY A 1 85 ? -6.096 -1.534 7.202 1.00 96.12 85 GLY A O 1
ATOM 696 N N . TYR A 1 86 ? -4.526 -2.674 6.073 1.00 96.06 86 TYR A N 1
ATOM 697 C CA . TYR A 1 86 ? -3.635 -2.826 7.216 1.00 96.06 86 TYR A CA 1
ATOM 698 C C . TYR A 1 86 ? -2.200 -2.423 6.875 1.00 96.06 86 TYR A C 1
ATOM 700 O O . TYR A 1 86 ? -1.639 -2.855 5.864 1.00 96.06 86 TYR A O 1
ATOM 708 N N . ALA A 1 87 ? -1.585 -1.615 7.738 1.00 95.69 87 ALA A N 1
ATOM 709 C CA . ALA A 1 87 ? -0.174 -1.250 7.645 1.00 95.69 87 ALA A CA 1
ATOM 710 C C . ALA A 1 87 ? 0.565 -1.521 8.959 1.00 95.69 87 ALA A C 1
ATOM 712 O O . ALA A 1 87 ? -0.011 -1.529 10.041 1.00 95.69 87 ALA A O 1
ATOM 713 N N . ARG A 1 88 ? 1.883 -1.727 8.885 1.00 94.19 88 ARG A N 1
ATOM 714 C CA . ARG A 1 88 ? 2.703 -1.918 10.087 1.00 94.19 88 ARG A CA 1
ATOM 715 C C . ARG A 1 88 ? 4.089 -1.316 9.967 1.00 94.19 88 ARG A C 1
ATOM 717 O O . ARG A 1 88 ? 4.670 -1.264 8.880 1.00 94.19 88 ARG A O 1
ATOM 724 N N . LYS A 1 89 ? 4.664 -0.978 11.118 1.00 94.00 89 LYS A N 1
ATOM 725 C CA . LYS A 1 89 ? 6.072 -0.609 11.270 1.00 94.00 89 LYS A CA 1
ATOM 726 C C . LYS A 1 89 ? 6.752 -1.505 12.301 1.00 94.00 89 LYS A C 1
ATOM 728 O O . LYS A 1 89 ? 6.207 -1.793 13.355 1.00 94.00 89 LYS A O 1
ATOM 733 N N . SER A 1 90 ? 7.952 -1.974 11.960 1.00 92.69 90 SER A N 1
ATOM 734 C CA . SER A 1 90 ? 8.780 -2.807 12.840 1.00 92.69 90 SER A CA 1
ATOM 735 C C . SER A 1 90 ? 9.252 -2.039 14.070 1.00 92.69 90 SER A C 1
ATOM 737 O O . SER A 1 90 ? 9.433 -0.823 14.001 1.00 92.69 90 SER A O 1
ATOM 739 N N . ARG A 1 91 ? 9.574 -2.763 15.146 1.00 89.69 91 ARG A N 1
ATOM 740 C CA . ARG A 1 91 ? 10.218 -2.220 16.349 1.00 89.69 91 ARG A CA 1
ATOM 741 C C . ARG A 1 91 ? 11.669 -1.834 16.038 1.00 89.69 91 ARG A C 1
ATOM 743 O O . ARG A 1 91 ? 12.590 -2.619 16.221 1.00 89.69 91 ARG A O 1
ATOM 750 N N . LYS A 1 92 ? 11.866 -0.651 15.469 1.00 87.50 92 LYS A N 1
ATOM 751 C CA . LYS A 1 92 ? 13.181 -0.083 15.161 1.00 87.50 92 LYS A CA 1
ATOM 752 C C . LYS A 1 92 ? 13.346 1.260 15.874 1.00 87.50 92 LYS A C 1
ATOM 754 O O . LYS A 1 92 ? 12.368 1.868 16.314 1.00 87.50 92 LYS A O 1
ATOM 759 N N . ASN A 1 93 ? 14.594 1.706 15.992 1.00 84.94 93 ASN A N 1
ATOM 760 C CA . ASN A 1 93 ? 14.965 2.900 16.755 1.00 84.94 93 ASN A CA 1
ATOM 761 C C . ASN A 1 93 ? 14.716 4.219 15.995 1.00 84.94 93 ASN A C 1
ATOM 763 O O . ASN A 1 93 ? 15.407 5.203 16.243 1.00 84.94 93 ASN A O 1
ATOM 767 N N . GLU A 1 94 ? 13.763 4.276 15.056 1.00 91.12 94 GLU A N 1
ATOM 768 C CA . GLU A 1 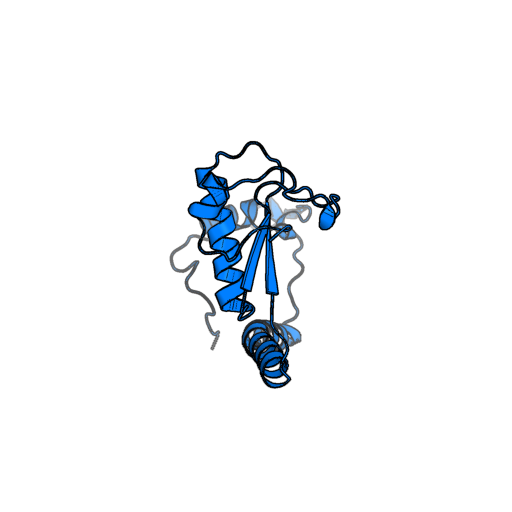94 ? 13.295 5.564 14.540 1.00 91.12 94 GLU A CA 1
ATOM 769 C C . GLU A 1 94 ? 12.504 6.343 15.597 1.00 91.12 94 GLU A C 1
ATOM 771 O O . GLU A 1 94 ? 11.770 5.764 16.411 1.00 91.12 94 GLU A O 1
ATOM 776 N N . ASN A 1 95 ? 12.633 7.669 15.536 1.00 92.81 95 ASN A N 1
ATOM 777 C CA . ASN A 1 95 ? 11.819 8.577 16.330 1.00 92.81 95 ASN A CA 1
ATOM 778 C C . ASN A 1 95 ? 10.338 8.503 15.920 1.00 92.81 95 ASN A C 1
ATOM 780 O O . ASN A 1 95 ? 9.984 8.045 14.825 1.00 92.81 95 ASN A O 1
ATOM 784 N N . ASP A 1 96 ? 9.468 8.959 16.815 1.00 92.62 96 ASP A N 1
ATOM 785 C CA . ASP A 1 96 ? 8.026 8.810 16.628 1.00 92.62 96 ASP A CA 1
ATOM 786 C C . ASP A 1 96 ? 7.482 9.681 15.501 1.00 92.62 96 ASP A C 1
ATOM 788 O O . ASP A 1 96 ? 6.633 9.220 14.746 1.00 92.62 96 ASP A O 1
ATOM 792 N N . GLU A 1 97 ? 8.058 10.859 15.274 1.00 94.00 97 GLU A N 1
ATOM 793 C CA . GLU A 1 97 ? 7.705 11.710 14.136 1.00 94.00 97 GLU A CA 1
ATOM 794 C C . GLU A 1 97 ? 7.937 10.999 12.789 1.00 94.00 97 GLU A C 1
ATOM 796 O O . GLU A 1 97 ? 7.055 10.953 11.926 1.00 94.00 97 GLU A O 1
ATOM 801 N N . SER A 1 98 ? 9.099 10.358 12.610 1.00 94.62 98 SER A N 1
ATOM 802 C CA . SER A 1 98 ? 9.386 9.585 11.397 1.00 94.62 98 SER A CA 1
ATOM 803 C C . SER A 1 98 ? 8.448 8.395 11.261 1.00 94.62 98 SER A C 1
ATOM 805 O O . SER A 1 98 ? 8.012 8.084 10.151 1.00 94.62 98 SER A O 1
ATOM 807 N N . ARG A 1 99 ? 8.133 7.724 12.372 1.00 95.19 99 ARG A N 1
ATOM 808 C CA . ARG A 1 99 ? 7.205 6.589 12.397 1.00 95.19 99 ARG A CA 1
ATOM 809 C C . ARG A 1 99 ? 5.801 7.014 11.975 1.00 95.19 99 ARG A C 1
ATOM 811 O O . ARG A 1 99 ? 5.241 6.374 11.088 1.00 95.19 99 ARG A O 1
ATOM 818 N N . ILE A 1 100 ? 5.283 8.105 12.537 1.00 95.44 100 ILE A N 1
ATOM 819 C CA . ILE A 1 100 ? 3.980 8.689 12.195 1.00 95.44 100 ILE A CA 1
ATOM 820 C C . ILE A 1 100 ? 3.945 9.041 10.713 1.00 95.44 100 ILE A C 1
ATOM 822 O O . ILE A 1 100 ? 3.076 8.563 9.989 1.00 95.44 100 ILE A O 1
ATOM 826 N N . ARG A 1 101 ? 4.943 9.784 10.217 1.00 96.12 101 ARG A N 1
ATOM 827 C CA . ARG A 1 101 ? 5.016 10.164 8.800 1.00 96.12 101 ARG A CA 1
ATOM 828 C C . ARG A 1 101 ? 4.974 8.947 7.873 1.00 96.12 101 ARG A C 1
ATOM 830 O O . ARG A 1 101 ? 4.275 8.965 6.862 1.00 96.12 101 ARG A O 1
ATOM 837 N N . LEU A 1 102 ? 5.722 7.893 8.200 1.00 95.81 102 LEU A N 1
ATOM 838 C CA . LEU A 1 102 ? 5.762 6.672 7.393 1.00 95.81 102 LEU A CA 1
ATOM 839 C C . LEU A 1 102 ? 4.431 5.913 7.436 1.00 95.81 102 LEU A C 1
ATOM 841 O O . LEU A 1 102 ? 3.952 5.486 6.389 1.00 95.81 102 LEU A O 1
ATOM 845 N N . LEU A 1 103 ? 3.824 5.762 8.614 1.00 96.31 103 LEU A N 1
ATOM 846 C CA . LEU A 1 103 ? 2.520 5.108 8.757 1.00 96.31 103 LEU A CA 1
ATOM 847 C C . LEU A 1 103 ? 1.425 5.881 8.025 1.00 96.31 103 LEU A C 1
ATOM 849 O O . LEU A 1 103 ? 0.647 5.273 7.297 1.00 96.31 103 LEU A O 1
ATOM 853 N N . GLN A 1 104 ? 1.424 7.210 8.129 1.00 96.56 104 GLN A N 1
ATOM 854 C CA . GLN A 1 104 ? 0.483 8.068 7.418 1.00 96.56 104 GLN A CA 1
ATOM 855 C C . GLN A 1 104 ? 0.628 7.922 5.899 1.00 96.56 104 GLN A C 1
ATOM 857 O O . GLN A 1 104 ? -0.368 7.811 5.189 1.00 96.56 104 GLN A O 1
ATOM 862 N N . GLN A 1 105 ? 1.861 7.852 5.384 1.00 96.94 105 GLN A N 1
ATOM 863 C CA . GLN A 1 105 ? 2.098 7.580 3.964 1.00 96.94 105 GLN A CA 1
ATOM 864 C C . GLN A 1 105 ? 1.581 6.199 3.552 1.00 96.94 105 GLN A C 1
ATOM 866 O O . GLN A 1 105 ? 0.964 6.073 2.497 1.00 96.94 105 GLN A O 1
ATOM 871 N N . MET A 1 106 ? 1.800 5.164 4.367 1.00 97.06 106 MET A N 1
ATOM 872 C CA . MET A 1 106 ? 1.283 3.820 4.089 1.00 97.06 106 MET A CA 1
ATOM 873 C C . MET A 1 106 ? -0.252 3.796 4.081 1.00 97.06 106 MET A C 1
ATOM 875 O O . MET A 1 106 ? -0.838 3.271 3.138 1.00 97.06 106 MET A O 1
ATOM 879 N N . ALA A 1 107 ? -0.894 4.419 5.072 1.00 96.69 107 ALA A N 1
ATOM 880 C CA . ALA A 1 107 ? -2.347 4.562 5.157 1.00 96.69 107 ALA A CA 1
ATOM 881 C C . ALA A 1 107 ? -2.919 5.294 3.933 1.00 96.69 107 ALA A C 1
ATOM 883 O O . ALA A 1 107 ? -3.851 4.814 3.288 1.00 96.69 107 ALA A O 1
ATOM 884 N N . MET A 1 108 ? -2.300 6.409 3.539 1.00 96.75 108 MET A N 1
ATOM 885 C CA . MET A 1 108 ? -2.702 7.161 2.351 1.00 96.75 108 MET A CA 1
ATOM 886 C C . MET A 1 108 ? -2.599 6.309 1.080 1.00 96.75 108 MET A C 1
ATOM 888 O O . MET A 1 108 ? -3.519 6.306 0.268 1.00 96.75 108 MET A O 1
ATOM 892 N N . ARG A 1 109 ? -1.535 5.509 0.930 1.00 96.12 109 ARG A N 1
ATOM 893 C CA . ARG A 1 109 ? -1.398 4.586 -0.209 1.00 96.12 109 ARG A CA 1
ATOM 894 C C . ARG A 1 109 ? -2.453 3.489 -0.218 1.00 96.12 109 ARG A C 1
ATOM 896 O O . ARG A 1 109 ? -2.902 3.122 -1.302 1.00 96.12 109 ARG A O 1
ATOM 903 N N . LEU A 1 110 ? -2.852 2.973 0.944 1.00 96.69 110 LEU A N 1
ATOM 904 C CA . LEU A 1 110 ? -3.956 2.016 1.039 1.00 96.69 110 LEU A CA 1
ATOM 905 C C . LEU A 1 110 ? -5.264 2.653 0.556 1.00 96.69 110 LEU A C 1
ATOM 907 O O . LEU A 1 110 ? -5.952 2.055 -0.267 1.00 96.69 110 LEU A O 1
ATOM 911 N N . LYS A 1 111 ? -5.544 3.892 0.972 1.00 95.38 111 LYS A N 1
ATOM 912 C CA . LYS A 1 111 ? -6.720 4.652 0.528 1.00 95.38 111 LYS A CA 1
ATOM 913 C C . LYS A 1 111 ? -6.711 4.926 -0.976 1.00 95.38 111 LYS A C 1
ATOM 915 O O . LYS A 1 111 ? -7.676 4.612 -1.660 1.00 95.38 111 LYS A O 1
ATOM 920 N N . GLU A 1 112 ? -5.609 5.457 -1.498 1.00 95.19 112 GLU A N 1
ATOM 921 C CA . GLU A 1 112 ? -5.481 5.821 -2.915 1.00 95.19 112 GLU A CA 1
ATOM 922 C C . GLU A 1 112 ? -5.518 4.600 -3.835 1.00 95.19 112 GLU A C 1
ATOM 924 O O . GLU A 1 112 ? -6.167 4.625 -4.876 1.00 95.19 112 GLU A O 1
ATOM 929 N N . ARG A 1 113 ? -4.796 3.528 -3.486 1.00 95.06 113 ARG A N 1
ATOM 930 C CA . ARG A 1 113 ? -4.573 2.405 -4.408 1.00 95.06 113 ARG A CA 1
ATOM 931 C C . ARG A 1 113 ? -5.535 1.250 -4.208 1.00 95.06 113 ARG A C 1
ATOM 933 O O . ARG A 1 113 ? -5.844 0.578 -5.180 1.00 95.06 113 ARG A O 1
ATOM 940 N N . SER A 1 114 ? -5.946 0.996 -2.968 1.00 95.12 114 SER A N 1
ATOM 941 C CA . SER A 1 114 ? -6.780 -0.157 -2.605 1.00 95.12 114 SER A CA 1
ATOM 942 C C . SER A 1 114 ? -8.172 0.247 -2.139 1.00 95.12 114 SER A C 1
ATOM 944 O O . SER A 1 114 ? -8.870 -0.606 -1.613 1.00 95.12 114 SER A O 1
ATOM 946 N N . LEU A 1 115 ? -8.554 1.524 -2.290 1.00 95.88 115 LEU A N 1
ATOM 947 C CA . LEU A 1 115 ? -9.895 2.051 -2.006 1.00 95.88 115 LEU A CA 1
ATOM 948 C C . LEU A 1 115 ? -10.474 1.554 -0.675 1.00 95.88 115 LEU A C 1
ATOM 950 O O . LEU A 1 115 ? -11.650 1.240 -0.595 1.00 95.88 115 LEU A O 1
ATOM 954 N N . VAL A 1 116 ? -9.653 1.426 0.362 1.00 96.94 116 VAL A N 1
ATOM 955 C CA . VAL A 1 116 ? -10.061 0.778 1.616 1.00 96.94 116 VAL A CA 1
ATOM 956 C C . VAL A 1 116 ? -11.144 1.580 2.345 1.00 96.94 116 VAL A C 1
ATOM 958 O O . VAL A 1 116 ? -11.118 2.812 2.336 1.00 96.94 116 VAL A O 1
ATOM 961 N N . ASP A 1 117 ? -12.081 0.881 2.983 1.00 96.75 117 ASP A N 1
ATOM 962 C CA . ASP A 1 117 ? -13.156 1.469 3.796 1.00 96.75 117 ASP A CA 1
ATOM 963 C C . ASP A 1 117 ? -12.679 1.802 5.208 1.00 96.75 117 ASP A C 1
ATOM 965 O O . ASP A 1 117 ? -13.113 2.785 5.811 1.00 96.75 117 ASP A O 1
ATOM 969 N N . LYS A 1 118 ? -11.776 0.965 5.727 1.00 96.69 118 LYS A N 1
ATOM 970 C CA . LYS A 1 118 ? -11.188 1.079 7.061 1.00 96.69 118 LYS A CA 1
ATOM 971 C C . LYS A 1 118 ? -9.685 0.863 7.007 1.00 96.69 118 LYS A C 1
ATOM 973 O O . LYS A 1 118 ? -9.209 0.052 6.213 1.00 96.69 118 LYS A O 1
ATOM 978 N N . ILE A 1 119 ? -8.937 1.571 7.844 1.00 97.31 119 ILE A N 1
ATOM 979 C CA . ILE A 1 119 ? -7.478 1.488 7.923 1.00 97.31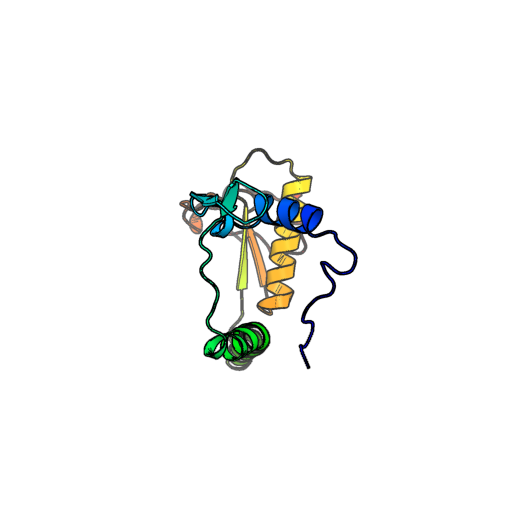 119 ILE A CA 1
ATOM 980 C C . ILE A 1 119 ? -7.063 1.203 9.357 1.00 97.31 119 ILE A C 1
ATOM 982 O O . ILE A 1 119 ? -7.273 2.029 10.235 1.00 97.31 119 ILE A O 1
ATOM 986 N N . PHE A 1 120 ? -6.374 0.089 9.572 1.00 96.44 120 PHE A N 1
ATOM 987 C CA . PHE A 1 120 ? -5.759 -0.237 10.854 1.00 96.44 120 PHE A CA 1
ATOM 988 C C . PHE A 1 120 ? -4.245 -0.258 10.727 1.00 96.44 120 PHE A C 1
ATOM 990 O O . PHE A 1 120 ? -3.690 -0.626 9.684 1.00 96.44 120 PHE A O 1
ATOM 997 N N . VAL A 1 121 ? -3.552 0.142 11.787 1.00 96.00 121 VAL A N 1
ATOM 998 C CA . VAL A 1 121 ? -2.093 0.201 11.779 1.00 96.00 121 VAL A CA 1
ATOM 999 C C . VAL A 1 121 ? -1.486 -0.356 13.052 1.00 96.00 121 VAL A C 1
ATOM 1001 O O . VAL A 1 121 ? -1.940 -0.050 14.142 1.00 96.00 121 VAL A O 1
ATOM 1004 N N . SER A 1 122 ? -0.390 -1.100 12.919 1.00 95.44 122 SER A N 1
ATOM 1005 C CA . SER A 1 122 ? 0.451 -1.461 14.067 1.00 95.44 122 SER A CA 1
ATOM 1006 C C . SER A 1 122 ? 1.737 -0.639 14.049 1.00 95.44 122 SER A C 1
ATOM 1008 O O . SER A 1 122 ? 2.625 -0.904 13.221 1.00 95.44 122 SER A O 1
ATOM 1010 N N . PRO A 1 123 ? 1.895 0.354 14.941 1.00 93.81 123 PRO A N 1
ATOM 1011 C CA . PRO A 1 123 ? 3.065 1.224 14.919 1.00 93.81 123 PRO A CA 1
ATOM 1012 C C . PRO A 1 123 ? 4.382 0.506 15.230 1.00 93.81 123 PRO A C 1
ATOM 1014 O O . PRO A 1 123 ? 5.451 0.965 14.814 1.00 93.81 123 PRO A O 1
ATOM 1017 N N . ARG A 1 124 ? 4.315 -0.596 15.989 1.00 92.81 124 ARG A N 1
ATOM 1018 C CA . ARG A 1 124 ? 5.480 -1.287 16.562 1.00 92.81 124 ARG A CA 1
ATOM 1019 C C . ARG A 1 124 ? 5.299 -2.814 16.570 1.00 92.81 124 ARG A C 1
ATOM 1021 O O . ARG A 1 124 ? 5.328 -3.443 17.624 1.00 92.81 124 ARG A O 1
ATOM 1028 N N . ALA A 1 125 ? 5.184 -3.420 15.391 1.00 92.56 125 ALA A N 1
ATOM 1029 C CA . ALA A 1 125 ? 4.984 -4.863 15.226 1.00 92.56 125 ALA A CA 1
ATOM 1030 C C . ALA A 1 125 ? 6.049 -5.534 14.346 1.00 92.56 125 ALA A C 1
ATOM 1032 O O . ALA A 1 125 ? 6.325 -5.114 13.209 1.00 92.56 125 ALA A O 1
ATOM 1033 N N . ASN A 1 126 ? 6.623 -6.626 14.852 1.00 90.69 126 ASN A N 1
ATOM 1034 C CA . ASN A 1 126 ? 7.544 -7.448 14.073 1.00 90.69 126 ASN A CA 1
ATOM 1035 C C . ASN A 1 126 ? 6.798 -8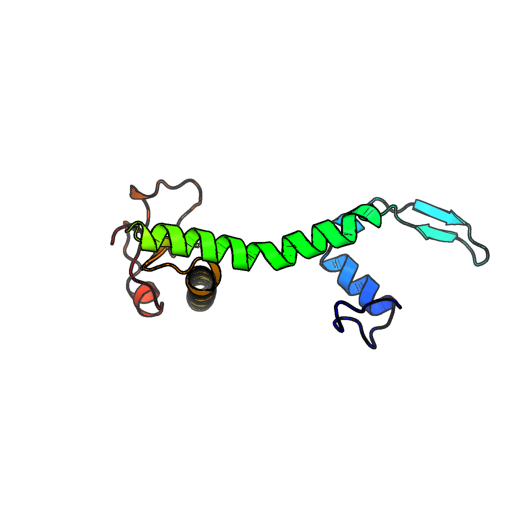.295 13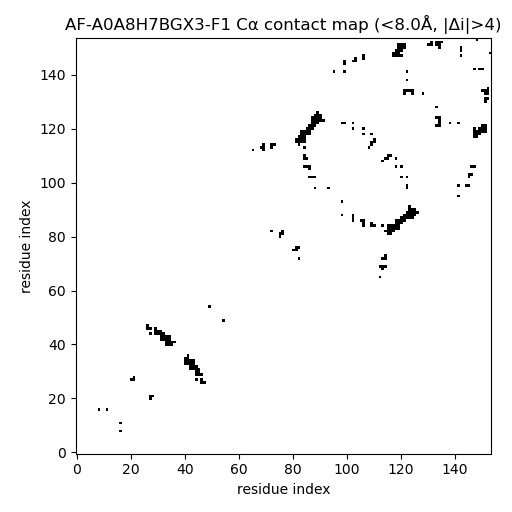.035 1.00 90.69 126 ASN A C 1
ATOM 1037 O O . ASN A 1 126 ? 5.595 -8.523 13.117 1.00 90.69 126 ASN A O 1
ATOM 1041 N N . ALA A 1 127 ? 7.515 -8.726 11.994 1.00 88.44 127 ALA A N 1
ATOM 1042 C CA . ALA A 1 127 ? 6.905 -9.461 10.885 1.00 88.44 127 ALA A CA 1
ATOM 1043 C C . ALA A 1 127 ? 6.394 -10.849 11.298 1.00 88.44 127 ALA A C 1
ATOM 1045 O O . ALA A 1 127 ? 5.401 -11.314 10.750 1.00 88.44 127 ALA A O 1
ATOM 1046 N N . ASN A 1 128 ? 7.086 -11.473 12.249 1.00 91.44 128 ASN A N 1
ATOM 1047 C CA . ASN A 1 128 ? 6.825 -12.805 12.783 1.00 91.44 128 ASN A CA 1
ATOM 1048 C C . ASN A 1 128 ? 5.864 -12.815 13.984 1.00 91.44 128 ASN A C 1
ATOM 1050 O O . ASN A 1 128 ? 5.517 -13.895 14.442 1.00 91.44 128 ASN A O 1
ATOM 1054 N N . GLU A 1 129 ? 5.441 -11.651 14.490 1.00 91.75 129 GLU A N 1
ATOM 1055 C CA . GLU A 1 129 ? 4.419 -11.563 15.544 1.00 91.75 129 GLU A CA 1
ATOM 1056 C C . GLU A 1 129 ? 3.042 -11.886 14.964 1.00 91.75 129 GLU A C 1
ATOM 1058 O O . GLU A 1 129 ? 2.668 -11.330 13.916 1.00 91.75 129 GLU A O 1
ATOM 1063 N N . LEU A 1 130 ? 2.292 -12.750 15.656 1.00 92.75 130 LEU A N 1
ATOM 1064 C CA . LEU A 1 130 ? 0.918 -13.083 15.289 1.00 92.75 130 LEU A CA 1
ATOM 1065 C C . LEU A 1 130 ? 0.039 -11.837 15.392 1.00 92.75 130 LEU A C 1
ATOM 1067 O O . LEU A 1 130 ? 0.271 -10.972 16.230 1.00 92.75 130 LEU A O 1
ATOM 1071 N N . MET A 1 131 ? -0.997 -11.742 14.555 1.00 91.56 131 MET A N 1
ATOM 1072 C CA . MET A 1 131 ? -1.872 -10.562 14.538 1.00 91.56 131 MET A CA 1
ATOM 1073 C C . MET A 1 131 ? -2.524 -10.307 15.907 1.00 91.56 131 MET A C 1
ATOM 1075 O O . MET A 1 131 ? -2.555 -9.170 16.359 1.00 91.56 131 MET A O 1
ATOM 1079 N N . VAL A 1 132 ? -2.945 -11.376 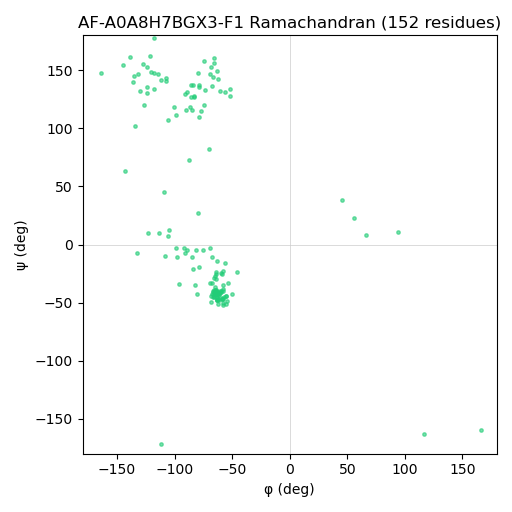16.593 1.00 92.69 132 VAL A N 1
ATOM 1080 C CA . VAL A 1 132 ? -3.552 -11.326 17.935 1.00 92.69 132 VAL A CA 1
ATOM 1081 C C . VAL A 1 132 ? -2.595 -10.815 19.018 1.00 92.69 132 VAL A C 1
ATOM 1083 O O . VAL A 1 132 ? -3.039 -10.280 20.024 1.00 92.69 132 VAL A O 1
ATOM 1086 N N . GLU A 1 133 ? -1.285 -10.936 18.807 1.00 92.25 133 GLU A N 1
ATOM 1087 C CA . GLU A 1 133 ? -0.254 -10.506 19.761 1.00 92.25 133 GLU A CA 1
ATOM 1088 C C . GLU A 1 133 ? 0.201 -9.058 19.524 1.00 92.25 133 GLU A C 1
ATOM 1090 O O . GLU A 1 133 ? 0.990 -8.510 20.299 1.00 92.25 133 GLU A O 1
ATOM 1095 N N . ARG A 1 134 ? -0.251 -8.423 18.435 1.00 92.88 134 ARG A N 1
ATOM 1096 C CA . ARG A 1 134 ? 0.131 -7.047 18.097 1.00 92.88 134 ARG A CA 1
ATOM 1097 C C . ARG A 1 134 ? -0.673 -6.048 18.902 1.00 92.88 134 ARG A C 1
ATOM 1099 O O . ARG A 1 134 ? -1.831 -6.285 19.213 1.00 92.88 134 ARG A O 1
ATOM 1106 N N . ASP A 1 135 ? -0.039 -4.919 19.203 1.00 92.31 135 ASP A N 1
ATOM 1107 C CA . ASP A 1 135 ? -0.666 -3.760 19.846 1.00 92.31 135 ASP A CA 1
ATOM 1108 C C . ASP A 1 135 ? -1.361 -4.070 21.193 1.00 92.31 135 ASP A C 1
ATOM 1110 O O . ASP A 1 135 ? -2.197 -3.302 21.661 1.00 92.31 135 ASP A O 1
ATOM 1114 N N . LEU A 1 136 ? -0.957 -5.158 21.872 1.00 90.44 136 LEU A N 1
ATOM 1115 C CA . LEU A 1 136 ? -1.368 -5.458 23.254 1.00 90.44 136 LEU A CA 1
ATOM 1116 C C . LEU A 1 136 ? -0.978 -4.326 24.214 1.00 90.44 136 LEU A C 1
ATOM 1118 O O . LEU A 1 136 ? -1.690 -4.022 25.167 1.00 90.44 136 LEU A O 1
ATOM 1122 N N . THR A 1 137 ? 0.161 -3.683 23.950 1.00 87.12 137 THR A N 1
ATOM 1123 C CA . THR A 1 137 ? 0.509 -2.395 24.549 1.00 87.12 137 THR A CA 1
ATOM 1124 C C . THR A 1 137 ? -0.005 -1.288 23.641 1.00 87.12 137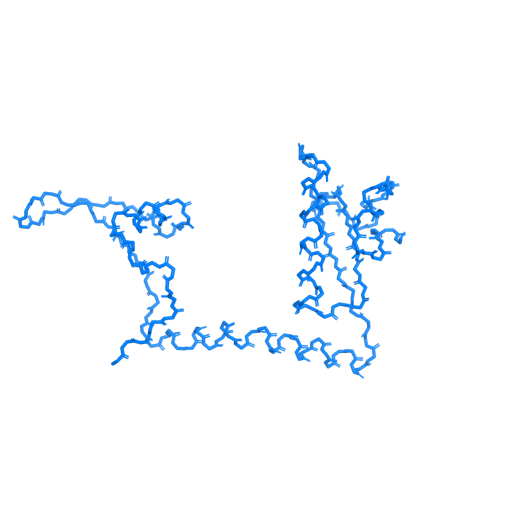 THR A C 1
ATOM 1126 O O . THR A 1 137 ? 0.465 -1.142 22.508 1.00 87.12 137 THR A O 1
ATOM 1129 N N . LYS A 1 138 ? -0.955 -0.501 24.147 1.00 84.56 138 LYS A N 1
ATOM 1130 C CA . LYS A 1 138 ? -1.604 0.554 23.372 1.00 84.56 138 LYS A CA 1
ATOM 1131 C C . LYS A 1 138 ? -0.628 1.685 23.034 1.00 84.56 138 LYS A C 1
ATOM 1133 O O . LYS A 1 138 ? 0.153 2.135 23.868 1.00 84.56 138 LYS A O 1
ATOM 1138 N N . ASN A 1 139 ? -0.687 2.144 21.783 1.00 85.88 139 ASN A N 1
ATOM 1139 C CA . ASN A 1 139 ? 0.117 3.251 21.250 1.00 85.88 139 ASN A CA 1
ATOM 1140 C C . ASN A 1 139 ? -0.770 4.484 21.000 1.00 85.88 139 ASN A C 1
ATOM 1142 O O . ASN A 1 139 ? -0.702 5.090 19.929 1.00 85.88 139 ASN A O 1
ATOM 1146 N N . GLU A 1 140 ? -1.637 4.830 21.956 1.00 87.81 140 GLU A N 1
ATOM 1147 C CA . GLU A 1 140 ? -2.710 5.815 21.756 1.00 87.81 140 GLU A CA 1
ATOM 1148 C C . GLU A 1 140 ? -2.209 7.173 21.265 1.00 87.81 140 GLU A C 1
ATOM 1150 O O . GLU A 1 140 ? -2.778 7.735 20.333 1.00 87.81 140 GLU A O 1
ATOM 1155 N N . ASP A 1 141 ? -1.128 7.691 21.848 1.00 89.88 141 ASP A N 1
ATOM 1156 C CA . ASP A 1 141 ? -0.588 9.008 21.489 1.00 89.88 141 ASP A CA 1
ATOM 1157 C C . ASP A 1 141 ? -0.087 9.061 20.044 1.00 89.88 141 ASP A C 1
ATOM 1159 O O . ASP A 1 141 ? -0.131 10.108 19.395 1.00 89.88 141 ASP A O 1
ATOM 1163 N N . LEU A 1 142 ? 0.366 7.921 19.521 1.00 91.38 142 LEU A N 1
ATOM 1164 C CA . LEU A 1 142 ? 0.821 7.791 18.143 1.00 91.38 142 LEU A CA 1
ATOM 1165 C C . LEU A 1 142 ? -0.376 7.626 17.199 1.00 91.38 142 LEU A C 1
ATOM 1167 O O . LEU A 1 142 ? -0.423 8.266 16.152 1.00 91.38 142 LEU A O 1
ATOM 1171 N N . LEU A 1 143 ? -1.367 6.818 17.588 1.00 91.88 143 LEU A N 1
ATOM 1172 C CA . LEU A 1 143 ? -2.592 6.601 16.814 1.00 91.88 143 LEU A CA 1
ATOM 1173 C C . LEU A 1 143 ? -3.428 7.878 16.677 1.00 91.88 143 LEU A C 1
ATOM 1175 O O . LEU A 1 143 ? -3.909 8.159 15.586 1.00 91.88 143 LEU A O 1
ATOM 1179 N N . LYS A 1 144 ? -3.523 8.702 17.730 1.00 93.00 144 LYS A N 1
ATOM 1180 C CA . LYS A 1 144 ? -4.224 10.003 17.705 1.00 93.00 144 LYS A CA 1
ATOM 1181 C C . LYS A 1 144 ? -3.668 10.970 16.654 1.00 93.00 144 LYS A C 1
ATOM 1183 O O . LYS A 1 144 ? -4.370 11.882 16.230 1.00 93.00 144 LYS A O 1
ATOM 1188 N N . GLN A 1 145 ? -2.416 10.785 16.236 1.00 94.00 145 GLN A N 1
ATOM 1189 C CA . GLN A 1 145 ? -1.757 11.610 15.218 1.00 94.00 145 GLN A CA 1
ATOM 1190 C C . GLN A 1 145 ? -1.911 11.053 13.794 1.00 94.00 145 GLN A C 1
ATOM 1192 O O . GLN A 1 145 ? -1.444 11.673 12.838 1.00 94.00 145 GLN A O 1
ATOM 1197 N N . LEU A 1 146 ? -2.541 9.888 13.636 1.00 93.88 146 LEU A N 1
ATOM 1198 C CA . LEU A 1 146 ? -2.743 9.219 12.357 1.00 93.88 146 LEU A CA 1
ATOM 1199 C C . LEU A 1 146 ? -4.210 9.307 11.931 1.00 93.88 146 LEU A C 1
ATOM 1201 O O . LEU A 1 146 ? -5.124 9.200 12.741 1.00 93.88 146 LEU A O 1
ATOM 1205 N N . SER A 1 147 ? -4.449 9.461 10.628 1.00 93.62 147 SER A N 1
ATOM 1206 C CA . SER A 1 147 ? -5.803 9.407 10.059 1.00 93.62 147 SER A CA 1
ATOM 1207 C C . SER A 1 147 ? -6.161 7.957 9.718 1.00 93.62 147 SER A C 1
ATOM 1209 O O . SER A 1 147 ? -6.124 7.551 8.555 1.00 93.62 147 SER A O 1
ATOM 1211 N N . VAL A 1 148 ? -6.408 7.162 10.760 1.00 95.06 148 VAL A N 1
ATOM 1212 C CA . VAL A 1 148 ? -6.668 5.713 10.709 1.00 95.06 148 VAL A CA 1
ATOM 1213 C C . VAL A 1 148 ? -7.796 5.351 11.678 1.00 95.06 148 VAL A C 1
ATOM 1215 O O . VAL A 1 148 ? -8.105 6.127 12.578 1.00 95.06 148 VAL A O 1
ATOM 1218 N N . ASP A 1 149 ? -8.415 4.189 11.495 1.00 96.00 149 ASP A N 1
ATOM 1219 C CA . ASP A 1 149 ? -9.548 3.724 12.302 1.00 96.00 149 ASP A CA 1
ATOM 1220 C C . ASP A 1 149 ? -9.129 3.033 13.604 1.00 96.00 149 ASP A C 1
ATOM 1222 O O . ASP A 1 149 ? -9.938 2.969 14.524 1.00 96.00 149 ASP A O 1
ATOM 1226 N N . GLY A 1 150 ? -7.890 2.539 13.702 1.00 94.69 150 GLY A N 1
ATOM 1227 C CA . GLY A 1 150 ? -7.406 1.892 14.921 1.00 94.69 150 GLY A CA 1
ATOM 1228 C C . GLY A 1 150 ? -6.110 1.105 14.752 1.00 94.69 150 GLY A C 1
ATOM 1229 O O . GLY A 1 150 ? -5.350 1.302 13.794 1.00 94.69 150 GLY A O 1
ATOM 1230 N N . ASP A 1 151 ? -5.879 0.189 15.690 1.00 94.75 151 ASP A N 1
ATOM 1231 C CA . ASP A 1 151 ? -4.760 -0.758 15.682 1.00 94.75 151 ASP A CA 1
ATOM 1232 C C . ASP A 1 151 ? -5.219 -2.211 15.476 1.00 94.75 151 ASP A C 1
ATOM 1234 O O . ASP A 1 151 ? -6.368 -2.470 15.126 1.00 94.75 151 ASP A O 1
ATOM 1238 N N . ALA A 1 152 ? -4.319 -3.190 15.613 1.00 92.00 152 ALA A N 1
ATOM 1239 C CA . ALA A 1 152 ? -4.681 -4.594 15.409 1.00 92.00 152 ALA A CA 1
ATOM 1240 C C . ALA A 1 152 ? -5.725 -5.132 16.413 1.00 92.00 152 ALA A C 1
ATOM 1242 O O . ALA A 1 152 ? -6.279 -6.203 16.168 1.00 92.00 152 ALA A O 1
ATOM 1243 N N . GLN A 1 153 ? -5.988 -4.423 17.517 1.00 91.00 153 GLN A N 1
ATOM 1244 C CA . GLN A 1 153 ? -6.898 -4.832 18.592 1.00 91.00 153 GLN A CA 1
ATOM 1245 C C . GLN A 1 153 ? -8.232 -4.066 18.593 1.00 91.00 153 GLN A C 1
ATOM 1247 O O . GLN A 1 153 ? -9.017 -4.238 19.526 1.00 91.00 153 GLN A O 1
ATOM 1252 N N . GLY A 1 154 ? -8.494 -3.241 17.573 1.00 79.44 154 GLY A N 1
ATOM 1253 C CA . GLY A 1 154 ? -9.619 -2.300 17.562 1.00 79.44 154 GLY A CA 1
ATOM 1254 C C . GLY A 1 154 ? -9.187 -0.943 18.082 1.00 79.44 154 GLY A C 1
ATOM 1255 O O . GLY A 1 154 ? -8.940 -0.818 19.307 1.00 79.44 154 GLY A O 1
#